Protein AF-A0A257IS30-F1 (afdb_monomer_lite)

Secondary structure (DSSP, 8-state):
------------------PPPEEEEEEEEETTEEEEEEEEESSHHHHHHHHHHHHHHHHHHHHHT-TT-TTSS--

Radius of gyration: 26.74 Å; chains: 1; bounding box: 82×25×60 Å

pLDDT: mean 80.2, std 18.79, range [45.34, 98.5]

Structure (mmCIF, N/CA/C/O backbone):
data_AF-A0A257IS30-F1
#
_entry.id   AF-A0A257IS30-F1
#
loop_
_atom_site.group_PDB
_atom_site.id
_atom_site.type_symbol
_atom_site.label_atom_id
_atom_site.label_alt_id
_atom_site.label_comp_id
_atom_site.label_asym_id
_atom_site.label_entity_id
_atom_site.label_seq_id
_atom_site.pdbx_PDB_ins_code
_atom_site.Cartn_x
_atom_site.Cartn_y
_atom_site.Cartn_z
_atom_site.occupancy
_atom_site.B_iso_or_equiv
_atom_site.auth_seq_id
_atom_site.auth_comp_id
_atom_site.auth_asym_id
_atom_site.auth_atom_id
_atom_site.pdbx_PDB_model_num
ATOM 1 N N . MET A 1 1 ? 65.846 10.629 -34.268 1.00 46.97 1 MET A N 1
ATOM 2 C CA . MET A 1 1 ? 64.881 9.649 -33.720 1.00 46.97 1 MET A CA 1
ATOM 3 C C . MET A 1 1 ? 63.750 10.416 -33.045 1.00 46.97 1 MET A C 1
ATOM 5 O O . MET A 1 1 ? 64.020 11.137 -32.099 1.00 46.97 1 MET A O 1
ATOM 9 N N . ARG A 1 2 ? 62.523 10.352 -33.581 1.00 51.66 2 ARG A N 1
ATOM 10 C CA . ARG A 1 2 ? 61.32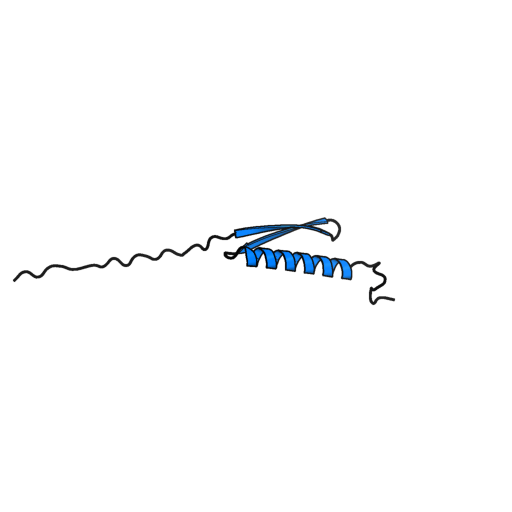3 11.018 -33.040 1.00 51.66 2 ARG A CA 1
ATOM 11 C C . ARG A 1 2 ? 60.364 9.931 -32.559 1.00 51.66 2 ARG A C 1
ATOM 13 O O . ARG A 1 2 ? 59.823 9.217 -33.393 1.00 51.66 2 ARG A O 1
ATOM 20 N N . TRP A 1 3 ? 60.167 9.825 -31.250 1.00 45.34 3 TRP A N 1
ATOM 21 C CA . TRP A 1 3 ? 59.075 9.059 -30.653 1.00 45.34 3 TRP A CA 1
ATOM 22 C C . TRP A 1 3 ? 58.224 10.039 -29.862 1.00 45.34 3 TRP A C 1
ATOM 24 O O . TRP A 1 3 ? 58.636 10.532 -28.819 1.00 45.34 3 TRP A O 1
ATOM 34 N N . ALA A 1 4 ? 57.059 10.368 -30.398 1.00 60.19 4 ALA A N 1
ATOM 35 C CA . ALA A 1 4 ? 56.031 11.079 -29.668 1.00 60.19 4 ALA A CA 1
ATOM 36 C C . ALA A 1 4 ? 54.712 10.450 -30.070 1.00 60.19 4 ALA A C 1
ATOM 38 O O . ALA A 1 4 ? 54.355 10.548 -31.235 1.00 60.19 4 ALA A O 1
ATOM 39 N N . LEU A 1 5 ? 54.040 9.799 -29.126 1.00 61.75 5 LEU A N 1
ATOM 40 C CA . LEU A 1 5 ? 52.593 9.588 -29.105 1.00 61.75 5 LEU A CA 1
ATOM 41 C C . LEU A 1 5 ? 52.242 9.090 -27.701 1.00 61.75 5 LEU A C 1
ATOM 43 O O . LEU A 1 5 ? 52.252 7.898 -27.409 1.00 61.75 5 LEU A O 1
ATOM 47 N N . GLY A 1 6 ? 51.986 10.049 -26.811 1.00 58.38 6 GLY A N 1
ATOM 48 C CA . GLY A 1 6 ? 51.267 9.791 -25.574 1.00 58.38 6 GLY A CA 1
ATOM 49 C C . GLY A 1 6 ? 49.801 9.551 -25.916 1.00 58.38 6 GLY A C 1
ATOM 50 O O . GLY A 1 6 ? 49.114 10.465 -26.365 1.00 58.38 6 GLY A O 1
ATOM 51 N N . ALA A 1 7 ? 49.331 8.324 -25.721 1.00 56.41 7 ALA A N 1
ATOM 52 C CA . ALA A 1 7 ? 47.912 8.008 -25.731 1.00 56.41 7 ALA A CA 1
ATOM 53 C C . ALA A 1 7 ? 47.382 8.186 -24.303 1.00 56.41 7 ALA A C 1
ATOM 55 O O . ALA A 1 7 ? 47.398 7.259 -23.497 1.00 56.41 7 ALA A O 1
ATOM 56 N N . ALA A 1 8 ? 46.946 9.402 -23.974 1.00 56.56 8 ALA A N 1
ATOM 57 C CA . ALA A 1 8 ? 46.093 9.621 -22.816 1.00 56.56 8 ALA A CA 1
ATOM 58 C C . ALA A 1 8 ? 44.708 9.048 -23.149 1.00 56.56 8 ALA A C 1
ATOM 60 O O . ALA A 1 8 ? 43.851 9.727 -23.710 1.00 56.56 8 ALA A O 1
ATOM 61 N N . THR A 1 9 ? 44.504 7.764 -22.860 1.00 60.28 9 THR A N 1
ATOM 62 C CA . THR A 1 9 ? 43.172 7.159 -22.810 1.00 60.28 9 THR A CA 1
ATOM 63 C C . THR A 1 9 ? 42.396 7.850 -21.701 1.00 60.28 9 THR A C 1
ATOM 65 O O . THR A 1 9 ? 42.641 7.615 -20.518 1.00 60.28 9 THR A O 1
ATOM 68 N N . GLY A 1 10 ? 41.502 8.756 -22.094 1.00 55.09 10 GLY A N 1
ATOM 69 C CA . GLY A 1 10 ? 40.572 9.406 -21.188 1.00 55.09 10 GLY A CA 1
ATOM 70 C C . GLY A 1 10 ? 39.748 8.352 -20.460 1.00 55.09 10 GLY A C 1
ATOM 71 O O . GLY A 1 10 ? 38.964 7.635 -21.079 1.00 55.09 10 GLY A O 1
ATOM 72 N N . SER A 1 11 ? 39.933 8.260 -19.145 1.00 60.16 11 SER A N 1
ATOM 73 C CA . SER A 1 11 ? 38.999 7.575 -18.261 1.00 60.16 11 SER A CA 1
ATOM 74 C C . SER A 1 11 ? 37.643 8.249 -18.411 1.00 60.16 11 SER A C 1
ATOM 76 O O . SER A 1 11 ? 37.449 9.378 -17.959 1.00 60.16 11 SER A O 1
ATOM 78 N N . ALA A 1 12 ? 36.709 7.569 -19.072 1.00 61.25 12 ALA A N 1
ATOM 79 C CA . ALA A 1 12 ? 35.312 7.948 -19.030 1.00 61.25 12 ALA A CA 1
ATOM 80 C C . ALA A 1 12 ? 34.883 7.947 -17.558 1.00 61.25 12 ALA A C 1
ATOM 82 O O . ALA A 1 12 ? 34.883 6.910 -16.895 1.00 61.25 12 ALA A O 1
ATOM 83 N N . LEU A 1 13 ? 34.570 9.131 -17.035 1.00 58.88 13 LEU A N 1
ATOM 84 C CA . LEU A 1 13 ? 33.926 9.284 -15.742 1.00 58.88 13 LEU A CA 1
ATOM 85 C C . LEU A 1 13 ? 32.568 8.584 -15.838 1.00 58.88 13 LEU A C 1
ATOM 87 O O . LEU A 1 13 ? 31.624 9.124 -16.414 1.00 58.88 13 LEU A O 1
ATOM 91 N N . ALA A 1 14 ? 32.480 7.364 -15.309 1.00 60.97 14 ALA A N 1
ATOM 92 C CA . ALA A 1 14 ? 31.209 6.708 -15.064 1.00 60.97 14 ALA A CA 1
ATOM 93 C C . ALA A 1 14 ? 30.460 7.551 -14.022 1.00 60.97 14 ALA A C 1
ATOM 95 O O . ALA A 1 14 ? 30.720 7.466 -12.822 1.00 60.97 14 ALA A O 1
ATOM 96 N N . GLY A 1 15 ? 29.588 8.440 -14.499 1.00 62.03 15 GLY A N 1
ATOM 97 C CA . GLY A 1 15 ? 28.656 9.164 -13.645 1.00 62.03 15 GLY A CA 1
ATOM 98 C C . GLY A 1 15 ? 27.758 8.177 -12.889 1.00 62.03 15 GLY A C 1
ATOM 99 O O . GLY A 1 15 ? 27.533 7.063 -13.369 1.00 62.03 15 GLY A O 1
ATOM 100 N N . PRO A 1 16 ? 27.242 8.547 -11.706 1.00 62.53 16 PRO A N 1
ATOM 101 C CA . PRO A 1 16 ? 26.379 7.664 -10.936 1.00 62.53 16 PRO A CA 1
ATOM 102 C C . PRO A 1 16 ? 25.154 7.285 -11.775 1.00 62.53 16 PRO A C 1
ATOM 104 O O . PRO A 1 16 ? 24.408 8.161 -12.219 1.00 62.53 16 PRO A O 1
ATOM 107 N N . ILE A 1 17 ? 24.939 5.983 -11.982 1.00 62.44 17 ILE A N 1
ATOM 108 C CA . ILE A 1 17 ? 23.693 5.470 -12.553 1.00 62.44 17 ILE A CA 1
ATOM 109 C C . ILE A 1 17 ? 22.594 5.805 -11.546 1.00 62.44 17 ILE A C 1
ATOM 111 O O . ILE A 1 17 ? 22.452 5.151 -10.513 1.00 62.44 17 ILE A O 1
ATOM 115 N N . ARG A 1 18 ? 21.833 6.867 -11.817 1.00 66.69 18 ARG A N 1
ATOM 116 C CA . ARG A 1 18 ? 20.566 7.109 -11.130 1.00 66.69 18 ARG A CA 1
ATOM 117 C C . ARG A 1 18 ? 19.620 6.010 -11.591 1.00 66.69 18 ARG A C 1
ATOM 119 O O . ARG A 1 18 ? 19.146 6.055 -12.721 1.00 66.69 18 ARG A O 1
ATOM 126 N N . ALA A 1 19 ? 19.408 5.001 -10.749 1.00 73.56 19 ALA A N 1
ATOM 127 C CA . ALA A 1 19 ? 18.355 4.028 -10.989 1.00 73.56 19 ALA A CA 1
ATOM 128 C C . ALA A 1 19 ? 17.028 4.788 -11.102 1.00 73.56 19 ALA A C 1
ATOM 130 O O . ALA A 1 19 ? 16.713 5.598 -10.225 1.00 73.56 19 ALA A O 1
ATOM 131 N N . ASP A 1 20 ? 16.300 4.577 -12.197 1.00 88.38 20 ASP A N 1
ATOM 132 C CA . ASP A 1 20 ? 15.010 5.225 -12.396 1.00 88.38 20 ASP A CA 1
ATOM 133 C C . ASP A 1 20 ? 14.028 4.667 -11.363 1.00 88.38 20 ASP A C 1
ATOM 135 O O . ASP A 1 20 ? 13.793 3.459 -11.292 1.00 88.38 20 ASP A O 1
ATOM 139 N N . LEU A 1 21 ? 13.544 5.534 -10.477 1.00 94.06 21 LEU A N 1
ATOM 140 C CA . LEU A 1 21 ? 12.690 5.131 -9.370 1.00 94.06 21 LEU A CA 1
ATOM 141 C C . LEU A 1 21 ? 11.238 5.166 -9.826 1.00 94.06 21 LEU A C 1
ATOM 143 O O . LEU A 1 21 ? 10.681 6.232 -10.091 1.00 94.06 21 LEU A O 1
ATOM 147 N N . VAL A 1 22 ? 10.593 4.003 -9.831 1.00 96.12 22 VAL A N 1
ATOM 148 C CA . VAL A 1 22 ? 9.164 3.902 -10.109 1.00 96.12 22 VAL A CA 1
ATOM 149 C C . VAL A 1 22 ? 8.397 4.189 -8.828 1.00 96.12 22 VAL A C 1
ATOM 151 O O . VAL A 1 22 ? 8.440 3.411 -7.875 1.00 96.12 22 VAL A O 1
ATOM 154 N N . TRP A 1 23 ? 7.679 5.308 -8.812 1.00 97.00 23 TRP A N 1
ATOM 155 C CA . TRP A 1 23 ? 6.789 5.678 -7.717 1.00 97.00 23 TRP A CA 1
ATOM 156 C C . TRP A 1 23 ? 5.444 4.966 -7.841 1.00 97.00 23 TRP A C 1
ATOM 158 O O . TRP A 1 23 ? 4.821 4.949 -8.906 1.00 97.00 23 TRP A O 1
ATOM 168 N N . ARG A 1 24 ? 4.972 4.407 -6.728 1.00 98.19 24 ARG A N 1
ATOM 169 C CA . ARG A 1 24 ? 3.651 3.788 -6.602 1.00 98.19 24 ARG A CA 1
ATOM 170 C C . ARG A 1 24 ? 2.960 4.267 -5.337 1.00 98.19 24 ARG A C 1
ATOM 172 O O . ARG A 1 24 ? 3.612 4.638 -4.360 1.00 98.19 24 ARG A O 1
ATOM 179 N N . GLU A 1 25 ? 1.635 4.230 -5.370 1.00 98.06 25 GLU A N 1
ATOM 180 C CA . GLU A 1 25 ? 0.784 4.686 -4.278 1.00 98.06 25 GLU A CA 1
ATOM 181 C C . GLU A 1 25 ? -0.398 3.734 -4.051 1.00 98.06 25 GLU A C 1
ATOM 183 O O . GLU A 1 25 ? -0.857 3.058 -4.980 1.00 98.06 25 GLU A O 1
ATOM 188 N N . ARG A 1 26 ? -0.881 3.672 -2.808 1.00 98.00 26 ARG A N 1
ATOM 189 C CA . ARG A 1 26 ? -2.144 3.036 -2.418 1.00 98.00 26 ARG A CA 1
ATOM 190 C C . ARG A 1 26 ? -2.901 3.958 -1.470 1.00 98.00 26 ARG A C 1
ATOM 192 O O . ARG A 1 26 ? -2.350 4.393 -0.461 1.00 98.00 26 ARG A O 1
ATOM 199 N N . ALA A 1 27 ? -4.171 4.193 -1.773 1.00 96.44 27 ALA A N 1
ATOM 200 C CA . ALA A 1 27 ? -5.110 4.810 -0.849 1.00 96.44 27 ALA A CA 1
ATOM 201 C C . ALA A 1 27 ? -5.930 3.720 -0.154 1.00 96.44 27 ALA A C 1
ATOM 203 O O . ALA A 1 27 ? -6.358 2.752 -0.790 1.00 96.44 27 ALA A O 1
ATOM 204 N N . LEU A 1 28 ? -6.176 3.880 1.141 1.00 94.69 28 LEU A N 1
ATOM 205 C CA . LEU A 1 28 ? -7.104 3.034 1.883 1.00 94.69 28 LEU A CA 1
ATOM 206 C C . LEU A 1 28 ? -7.953 3.868 2.843 1.00 94.69 28 LEU A C 1
ATOM 208 O O . LEU A 1 28 ? -7.487 4.829 3.452 1.00 94.69 28 LEU A O 1
ATOM 212 N N . LEU A 1 29 ? -9.208 3.456 2.984 1.00 92.88 29 LEU A N 1
ATOM 213 C CA . LEU A 1 29 ? -10.095 3.910 4.047 1.00 92.88 29 LEU A CA 1
ATOM 214 C C . LEU A 1 29 ? -10.009 2.896 5.187 1.00 92.88 29 LEU A C 1
ATOM 216 O O . LEU A 1 29 ? -10.220 1.701 4.959 1.00 92.88 29 LEU A O 1
ATOM 220 N N . GLY A 1 30 ? -9.674 3.374 6.380 1.00 89.31 30 GLY A N 1
ATOM 221 C CA . GLY A 1 30 ? -9.520 2.560 7.583 1.00 89.31 30 GLY A CA 1
ATOM 222 C C . GLY A 1 30 ? -9.132 3.419 8.782 1.00 89.31 30 GLY A C 1
ATOM 223 O O . GLY A 1 30 ? -8.755 4.579 8.622 1.00 89.31 30 GLY A O 1
ATOM 224 N N . PHE A 1 31 ? -9.242 2.875 9.994 1.00 86.88 31 PHE A N 1
ATOM 225 C CA . PHE A 1 31 ? -8.929 3.598 11.242 1.00 86.88 31 PHE A CA 1
ATOM 226 C C . PHE A 1 31 ? -9.718 4.916 11.403 1.00 86.88 31 PHE A C 1
ATOM 228 O O . PHE A 1 31 ? -9.251 5.861 12.033 1.00 86.88 31 PHE A O 1
ATOM 235 N N . GLY A 1 32 ? -10.907 5.007 10.795 1.00 90.12 32 GLY A N 1
ATOM 236 C CA . GLY A 1 32 ? -11.737 6.217 10.808 1.00 90.12 32 GLY A CA 1
ATOM 237 C C . GLY A 1 32 ? -11.218 7.376 9.944 1.00 90.12 32 GLY A C 1
ATOM 238 O O . GLY A 1 32 ? -11.710 8.491 10.086 1.00 90.12 32 GLY A O 1
ATOM 239 N N . THR A 1 33 ? -10.245 7.147 9.058 1.00 94.12 33 THR A N 1
ATOM 240 C CA . THR A 1 33 ? -9.650 8.182 8.197 1.00 94.12 33 THR A CA 1
ATOM 241 C C . THR A 1 33 ? -9.256 7.627 6.818 1.00 94.12 33 THR A C 1
ATOM 243 O O . THR A 1 33 ? -9.496 6.459 6.498 1.00 94.12 33 THR A O 1
ATOM 246 N N . THR A 1 34 ? -8.650 8.476 5.988 1.00 96.06 34 THR A N 1
ATOM 247 C CA . THR A 1 34 ? -8.012 8.100 4.724 1.00 96.06 34 THR A CA 1
ATOM 248 C C . THR A 1 34 ? -6.500 8.054 4.915 1.00 96.06 34 THR A C 1
ATOM 250 O O . THR A 1 34 ? -5.890 9.045 5.315 1.00 96.06 34 THR A O 1
ATOM 253 N N . LEU A 1 35 ? -5.882 6.924 4.584 1.00 96.62 35 LEU A N 1
ATOM 254 C CA . LEU A 1 35 ? -4.431 6.747 4.601 1.00 96.62 35 LEU A CA 1
ATOM 255 C C . LEU A 1 35 ? -3.904 6.620 3.169 1.00 96.62 35 LEU A C 1
ATOM 257 O O . LEU A 1 35 ? -4.517 5.965 2.324 1.00 96.62 35 LEU A O 1
ATOM 261 N N . TRP A 1 36 ? -2.736 7.213 2.928 1.00 97.38 36 TRP A N 1
ATOM 262 C CA . TRP A 1 36 ? -2.016 7.154 1.658 1.00 97.38 36 TRP A CA 1
ATOM 263 C C . TRP A 1 36 ? -0.622 6.577 1.900 1.00 97.38 36 TRP A C 1
ATOM 265 O O . TRP A 1 36 ? 0.147 7.106 2.702 1.00 97.38 36 TRP A O 1
ATOM 275 N N . LEU A 1 37 ? -0.298 5.484 1.215 1.00 97.56 37 LEU A N 1
ATOM 276 C CA . LEU A 1 37 ? 1.017 4.848 1.252 1.00 97.56 37 LEU A CA 1
ATOM 277 C C . LEU A 1 37 ? 1.710 5.095 -0.073 1.00 97.56 37 LEU A C 1
ATOM 279 O O . LEU A 1 37 ? 1.173 4.720 -1.112 1.00 97.56 37 LEU A O 1
ATOM 283 N N . ARG A 1 38 ? 2.914 5.665 -0.034 1.00 97.62 38 ARG A N 1
ATOM 284 C CA . ARG A 1 38 ? 3.712 5.930 -1.230 1.00 97.62 38 ARG A CA 1
ATOM 285 C C . ARG A 1 38 ? 5.129 5.408 -1.055 1.00 97.62 38 ARG A C 1
ATOM 287 O O . ARG A 1 38 ? 5.772 5.685 -0.046 1.00 97.62 38 ARG A O 1
ATOM 294 N N . ALA A 1 39 ? 5.617 4.684 -2.052 1.00 97.56 39 ALA A N 1
ATOM 295 C CA . ALA A 1 39 ? 6.964 4.129 -2.074 1.00 97.56 39 ALA A CA 1
ATOM 296 C C . ALA A 1 39 ? 7.543 4.189 -3.492 1.00 97.56 39 ALA A C 1
ATOM 298 O O . ALA A 1 39 ? 6.798 4.306 -4.468 1.00 97.56 39 ALA A O 1
ATOM 299 N N . ALA A 1 40 ? 8.870 4.118 -3.599 1.00 96.31 40 ALA A N 1
ATOM 300 C CA . ALA A 1 40 ? 9.564 4.082 -4.878 1.00 96.31 40 ALA A CA 1
ATOM 301 C C . ALA A 1 40 ? 10.639 3.004 -4.888 1.00 96.31 40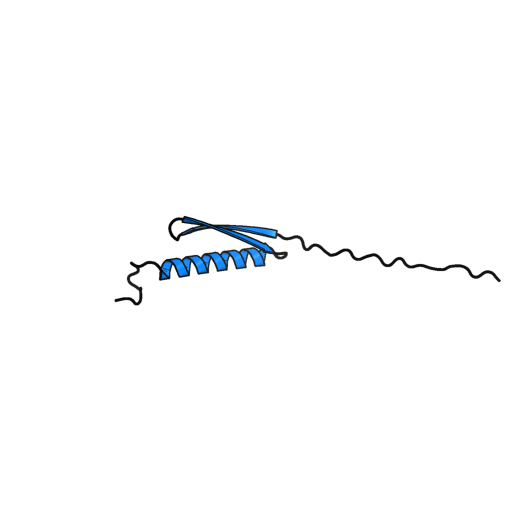 ALA A C 1
ATOM 303 O O . ALA A 1 40 ? 11.359 2.834 -3.904 1.00 96.31 40 ALA A O 1
ATOM 304 N N . HIS A 1 41 ? 10.761 2.303 -6.009 1.00 96.38 41 HIS A N 1
ATOM 305 C CA . HIS A 1 41 ? 11.811 1.315 -6.210 1.00 96.38 41 HIS A CA 1
ATOM 306 C C . HIS A 1 41 ? 12.152 1.191 -7.699 1.00 96.38 41 HIS A C 1
ATOM 308 O O . HIS A 1 41 ? 11.317 1.487 -8.550 1.00 96.38 41 HIS A O 1
ATOM 314 N N . ALA A 1 42 ? 13.373 0.751 -8.016 1.00 95.81 42 ALA A N 1
ATOM 315 C CA . ALA A 1 42 ? 13.794 0.526 -9.403 1.00 95.81 42 ALA A CA 1
ATOM 316 C C . ALA A 1 42 ? 13.036 -0.644 -10.065 1.00 95.81 42 ALA A C 1
ATOM 318 O O . ALA A 1 42 ? 12.777 -0.640 -11.262 1.00 95.81 42 ALA A O 1
ATOM 319 N N . ASP A 1 43 ? 12.650 -1.638 -9.263 1.00 95.56 43 ASP A N 1
ATOM 320 C CA . ASP A 1 43 ? 11.753 -2.726 -9.660 1.00 95.56 43 ASP A CA 1
ATOM 321 C C . ASP A 1 43 ? 10.301 -2.379 -9.296 1.00 95.56 43 ASP A C 1
ATOM 323 O O . ASP A 1 43 ? 9.932 -2.369 -8.115 1.00 95.56 43 ASP A O 1
ATOM 327 N N . ALA A 1 44 ? 9.485 -2.133 -10.324 1.00 95.75 44 ALA A N 1
ATOM 328 C CA . ALA A 1 44 ? 8.062 -1.831 -10.201 1.00 95.75 44 ALA A CA 1
ATOM 329 C C . ALA A 1 44 ? 7.271 -2.958 -9.508 1.00 95.75 44 ALA A C 1
ATOM 331 O O . ALA A 1 44 ? 6.428 -2.691 -8.654 1.00 95.75 44 ALA A O 1
ATOM 332 N N . ALA A 1 45 ? 7.569 -4.222 -9.820 1.00 97.25 45 ALA A N 1
ATOM 333 C CA . ALA A 1 45 ? 6.867 -5.360 -9.237 1.00 97.25 45 ALA A CA 1
ATOM 334 C C . ALA A 1 45 ? 7.211 -5.534 -7.752 1.00 97.25 45 ALA A C 1
ATOM 336 O O . ALA A 1 45 ? 6.390 -6.017 -6.969 1.00 97.25 45 ALA A O 1
ATOM 337 N N . LEU A 1 46 ? 8.421 -5.142 -7.340 1.00 97.75 46 LEU A N 1
ATOM 338 C CA . LEU A 1 46 ? 8.782 -5.130 -5.926 1.00 97.75 46 LEU A CA 1
ATOM 339 C C . LEU A 1 46 ? 7.992 -4.069 -5.156 1.00 97.75 46 LEU A C 1
ATOM 341 O O . LEU A 1 46 ? 7.420 -4.393 -4.117 1.00 97.75 46 LEU A O 1
ATOM 345 N N . VAL A 1 47 ? 7.940 -2.827 -5.649 1.00 98.00 47 VAL A N 1
ATOM 346 C CA . VAL A 1 47 ? 7.214 -1.754 -4.948 1.00 98.00 47 VAL A CA 1
ATOM 347 C C . VAL A 1 47 ? 5.710 -2.021 -4.905 1.00 98.00 47 VAL A C 1
ATOM 349 O O . VAL A 1 47 ? 5.089 -1.769 -3.874 1.00 98.00 47 VAL A O 1
ATOM 352 N N . ASP A 1 48 ? 5.133 -2.610 -5.956 1.00 98.25 48 ASP A N 1
ATOM 353 C CA . ASP A 1 48 ? 3.724 -3.007 -5.955 1.00 98.25 48 ASP A CA 1
ATOM 354 C C . ASP A 1 48 ? 3.451 -4.093 -4.897 1.00 98.25 48 ASP A C 1
ATOM 356 O O . ASP A 1 48 ? 2.573 -3.911 -4.053 1.00 98.25 48 ASP A O 1
ATOM 360 N N . ARG A 1 49 ? 4.272 -5.155 -4.833 1.00 98.38 49 ARG A N 1
ATOM 361 C CA . ARG A 1 49 ? 4.150 -6.190 -3.786 1.00 98.38 49 ARG A CA 1
ATOM 362 C C . ARG A 1 49 ? 4.336 -5.634 -2.375 1.00 98.38 49 ARG A C 1
ATOM 364 O O . ARG A 1 49 ? 3.622 -6.037 -1.461 1.00 98.38 49 ARG A O 1
ATOM 371 N N . ALA A 1 50 ? 5.296 -4.730 -2.187 1.00 98.25 50 ALA A N 1
ATOM 372 C CA . ALA A 1 50 ? 5.569 -4.123 -0.887 1.00 98.25 50 ALA A CA 1
ATOM 373 C C . ALA A 1 50 ? 4.392 -3.262 -0.407 1.00 98.25 50 ALA A C 1
ATOM 375 O O . ALA A 1 50 ? 4.001 -3.343 0.758 1.00 98.25 50 ALA A O 1
ATOM 376 N N . LEU A 1 51 ? 3.798 -2.475 -1.307 1.00 98.50 51 LEU A N 1
ATOM 377 C CA . LEU A 1 51 ? 2.617 -1.676 -0.997 1.00 98.50 51 LEU A CA 1
ATOM 378 C C . LEU A 1 51 ? 1.405 -2.555 -0.684 1.00 98.50 51 LEU A C 1
ATOM 380 O O . LEU A 1 51 ? 0.708 -2.291 0.295 1.00 98.50 51 LEU A O 1
ATOM 384 N N . ASP A 1 52 ? 1.178 -3.622 -1.448 1.00 98.31 52 ASP A N 1
ATOM 385 C CA . ASP A 1 52 ? 0.064 -4.539 -1.199 1.00 98.31 52 ASP A CA 1
ATOM 386 C C . ASP A 1 52 ? 0.225 -5.268 0.149 1.00 98.31 52 ASP A C 1
ATOM 388 O O . ASP A 1 52 ? -0.735 -5.386 0.915 1.00 98.31 52 ASP A O 1
ATOM 392 N N . ALA A 1 53 ? 1.451 -5.675 0.501 1.00 98.38 53 ALA A N 1
ATOM 393 C CA . ALA A 1 53 ? 1.763 -6.252 1.808 1.00 98.38 53 ALA A CA 1
ATOM 394 C C . ALA A 1 53 ? 1.530 -5.254 2.958 1.00 98.38 53 ALA A C 1
ATOM 396 O O . ALA A 1 53 ? 0.948 -5.618 3.982 1.00 98.38 53 ALA A O 1
ATOM 397 N N . ALA A 1 54 ? 1.923 -3.988 2.785 1.00 97.94 54 ALA A N 1
ATOM 398 C CA . ALA A 1 54 ? 1.677 -2.936 3.770 1.00 97.94 54 ALA A CA 1
ATOM 399 C C . ALA A 1 54 ? 0.173 -2.691 3.982 1.00 97.94 54 ALA A C 1
ATOM 401 O O . ALA A 1 54 ? -0.288 -2.596 5.120 1.00 97.94 54 ALA A O 1
ATOM 402 N N . VAL A 1 55 ? -0.614 -2.660 2.900 1.00 97.31 55 VAL A N 1
ATOM 403 C CA . VAL A 1 55 ? -2.079 -2.553 2.975 1.00 97.31 55 VAL A CA 1
ATOM 404 C C . VAL A 1 55 ? -2.676 -3.752 3.718 1.00 97.31 55 VAL A C 1
ATOM 406 O O . VAL A 1 55 ? -3.525 -3.571 4.593 1.00 97.31 55 VAL A O 1
ATOM 409 N N . ALA A 1 56 ? -2.235 -4.974 3.409 1.00 96.75 56 ALA A N 1
ATOM 410 C CA . ALA A 1 56 ? -2.724 -6.183 4.070 1.00 96.75 56 ALA A CA 1
ATOM 411 C C . ALA A 1 56 ? -2.434 -6.176 5.579 1.00 96.75 56 ALA A C 1
ATOM 413 O O . ALA A 1 56 ? -3.321 -6.504 6.375 1.00 96.75 56 ALA A O 1
ATOM 414 N N . LEU A 1 57 ? -1.232 -5.745 5.971 1.00 95.88 57 LEU A N 1
ATOM 415 C CA . LEU A 1 57 ? -0.838 -5.594 7.369 1.00 95.88 57 LEU A CA 1
ATOM 416 C C . LEU A 1 57 ? -1.713 -4.566 8.094 1.00 95.88 57 LEU A C 1
ATOM 418 O O . LEU A 1 57 ? -2.243 -4.863 9.162 1.00 95.88 57 LEU A O 1
ATOM 422 N N . L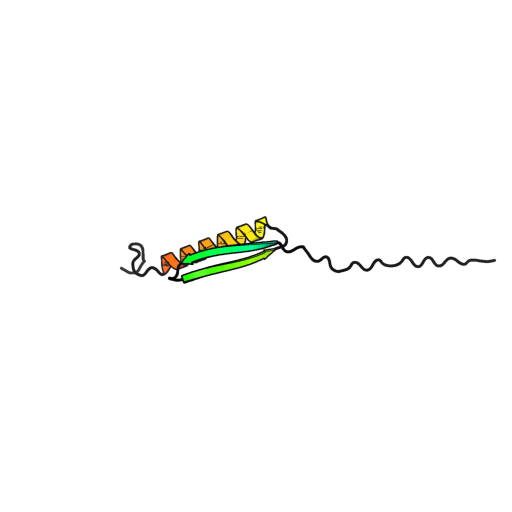EU A 1 58 ? -1.927 -3.390 7.500 1.00 94.75 58 LEU A N 1
ATOM 423 C CA . LEU A 1 58 ? -2.790 -2.362 8.088 1.00 94.75 58 LEU A CA 1
ATOM 424 C C . LEU A 1 58 ? -4.222 -2.865 8.283 1.00 94.75 58 LEU A C 1
ATOM 426 O O . LEU A 1 58 ? -4.799 -2.667 9.349 1.00 94.75 58 LEU A O 1
ATOM 430 N N . ARG A 1 59 ? -4.776 -3.588 7.304 1.00 93.62 59 ARG A N 1
ATOM 431 C CA . ARG A 1 59 ? -6.101 -4.207 7.448 1.00 93.62 59 ARG A CA 1
ATOM 432 C C . ARG A 1 59 ? -6.137 -5.273 8.539 1.00 93.62 59 ARG A C 1
ATOM 434 O O . ARG A 1 59 ? -7.168 -5.436 9.183 1.00 93.62 59 ARG A O 1
ATOM 441 N N . HIS A 1 60 ? -5.059 -6.034 8.724 1.00 91.38 60 HIS A N 1
ATOM 442 C CA . HIS A 1 60 ? -4.963 -6.997 9.819 1.00 91.38 60 HIS A CA 1
ATOM 443 C C . HIS A 1 60 ? -4.963 -6.291 11.179 1.00 91.38 60 HIS A C 1
ATOM 445 O O . HIS A 1 60 ? -5.771 -6.645 12.032 1.00 91.38 60 HIS A O 1
ATOM 451 N N . ILE A 1 61 ? -4.145 -5.249 11.345 1.00 90.62 61 ILE A N 1
ATOM 452 C CA . ILE A 1 61 ? -4.091 -4.439 12.570 1.00 90.62 61 ILE A CA 1
ATOM 453 C C . ILE A 1 61 ? -5.458 -3.812 12.871 1.00 90.62 61 ILE A C 1
ATOM 455 O O . ILE A 1 61 ? -5.939 -3.900 13.996 1.00 90.62 61 ILE A O 1
ATOM 459 N N . GLU A 1 62 ? -6.126 -3.239 11.867 1.00 89.38 62 GLU A N 1
ATOM 460 C CA . GLU A 1 62 ? -7.467 -2.670 12.032 1.00 89.38 62 GLU A CA 1
ATOM 461 C C . GLU A 1 62 ? -8.475 -3.710 12.544 1.00 89.38 62 GLU A C 1
ATOM 463 O O . GLU A 1 62 ? -9.270 -3.399 13.428 1.00 89.38 62 GLU A O 1
ATOM 468 N N . ARG A 1 63 ? -8.420 -4.956 12.049 1.00 86.06 63 ARG A N 1
ATOM 469 C CA . ARG A 1 63 ? -9.268 -6.047 12.560 1.00 86.06 63 ARG A CA 1
ATOM 470 C C . ARG A 1 63 ? -8.970 -6.373 14.022 1.00 86.06 63 ARG A C 1
ATOM 472 O O . ARG A 1 63 ? -9.904 -6.508 14.795 1.00 86.06 63 ARG A O 1
ATOM 479 N N . GLN A 1 64 ? -7.697 -6.442 14.416 1.00 80.62 64 GLN A N 1
ATOM 480 C CA . GLN A 1 64 ? -7.310 -6.711 15.811 1.00 80.62 64 GLN A CA 1
ATOM 481 C C . GLN A 1 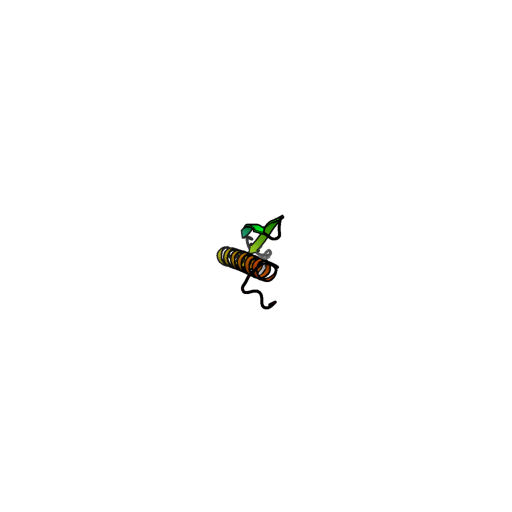64 ? -7.719 -5.590 16.781 1.00 80.62 64 GLN A C 1
ATOM 483 O O . GLN A 1 64 ? -7.886 -5.834 17.970 1.00 80.62 64 GLN A O 1
ATOM 488 N N . MET A 1 65 ? -7.888 -4.361 16.287 1.00 70.88 65 MET A N 1
ATOM 489 C CA . MET A 1 65 ? -8.304 -3.209 17.095 1.00 70.88 65 MET A CA 1
ATOM 490 C C . MET A 1 65 ? -9.812 -2.945 17.066 1.00 70.88 65 MET A C 1
ATOM 492 O O . MET A 1 65 ? -10.287 -2.006 17.711 1.00 70.88 65 MET A O 1
ATOM 496 N N . ARG A 1 66 ? -10.596 -3.755 16.345 1.00 65.06 66 ARG A N 1
ATOM 497 C CA . ARG A 1 66 ? -12.053 -3.709 16.464 1.00 65.06 66 ARG A CA 1
ATOM 498 C C . ARG A 1 66 ? -12.445 -4.261 17.831 1.00 65.06 66 ARG A C 1
ATOM 500 O O . ARG A 1 66 ? -12.540 -5.464 18.022 1.00 65.06 66 ARG A O 1
ATOM 507 N N . LEU A 1 67 ? -12.751 -3.347 18.752 1.00 56.50 67 LEU A N 1
ATOM 508 C CA . LEU A 1 67 ? -13.285 -3.618 20.096 1.00 56.50 67 LEU A CA 1
ATOM 509 C C . LEU A 1 67 ? -14.560 -4.502 20.093 1.00 56.50 67 LEU A C 1
ATOM 511 O O . LEU A 1 67 ? -14.957 -4.995 21.139 1.00 56.50 67 LEU A O 1
ATOM 515 N N . PHE A 1 68 ? -15.195 -4.705 18.929 1.00 55.12 68 PHE A N 1
ATOM 516 C CA . PHE A 1 68 ? -16.440 -5.460 18.738 1.00 55.12 68 PHE A CA 1
ATOM 517 C C . PHE A 1 68 ? -16.307 -6.623 17.735 1.00 55.12 68 PHE A C 1
ATOM 519 O O . PHE A 1 68 ? -17.267 -6.942 17.033 1.00 55.12 68 PHE A O 1
ATOM 526 N N . ASP A 1 69 ? -15.123 -7.223 17.603 1.00 54.81 69 ASP A N 1
ATOM 527 C CA . ASP A 1 69 ? -14.977 -8.496 16.889 1.00 54.81 69 ASP A CA 1
ATOM 528 C C . ASP A 1 69 ? -15.354 -9.666 17.831 1.00 54.81 69 ASP A C 1
ATOM 530 O O . ASP A 1 69 ? -14.768 -9.758 18.911 1.00 54.81 69 ASP A O 1
ATOM 534 N N . PRO A 1 70 ? -16.327 -10.537 17.490 1.00 56.00 70 PRO A N 1
ATOM 535 C CA . PRO A 1 70 ? -16.697 -11.690 18.319 1.00 56.00 70 PRO A CA 1
ATOM 536 C C . PRO A 1 70 ? -15.598 -12.765 18.430 1.00 56.00 70 PRO A C 1
ATOM 538 O O . PRO A 1 70 ? -15.702 -13.612 19.312 1.00 56.00 70 PRO A O 1
ATOM 541 N N . ASP A 1 71 ? -14.550 -12.721 17.595 1.00 55.66 71 ASP A N 1
ATOM 542 C CA . ASP A 1 71 ? -13.340 -13.556 17.715 1.00 55.66 71 ASP A CA 1
ATOM 543 C C . ASP A 1 71 ? -12.184 -12.831 18.444 1.00 55.66 71 ASP A C 1
ATOM 545 O O . ASP A 1 71 ? -11.050 -13.318 18.503 1.00 55.66 71 ASP A O 1
ATOM 549 N N . SER A 1 72 ? -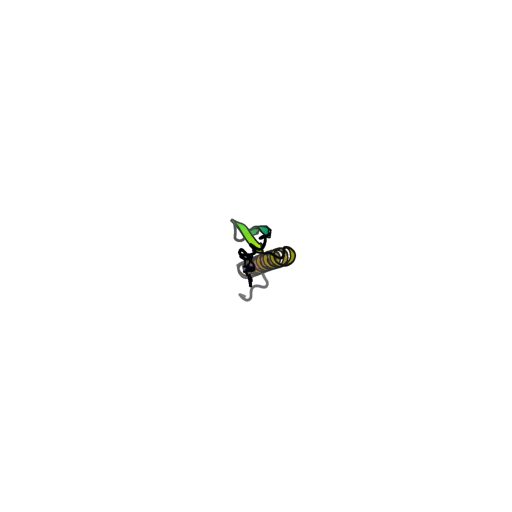12.438 -11.647 19.016 1.00 51.69 72 SER A N 1
ATOM 550 C CA . SER A 1 72 ? -11.503 -10.988 19.929 1.00 51.69 72 SER A CA 1
ATOM 551 C C . SER A 1 72 ? -11.298 -11.869 21.162 1.00 51.69 72 SER A C 1
ATOM 553 O O . SER A 1 72 ? -12.261 -12.229 21.834 1.00 51.69 72 SER A O 1
ATOM 555 N N . ALA A 1 73 ? -10.042 -12.169 21.508 1.00 55.38 73 ALA A N 1
ATOM 556 C CA . ALA A 1 73 ? -9.641 -12.951 22.688 1.00 55.38 73 ALA A CA 1
ATOM 557 C C . ALA A 1 73 ? -9.938 -12.253 24.041 1.00 55.38 73 ALA A C 1
ATOM 559 O O . ALA A 1 73 ? -9.246 -12.472 25.033 1.00 55.38 73 ALA A O 1
ATOM 560 N N . GLN A 1 74 ? -10.937 -1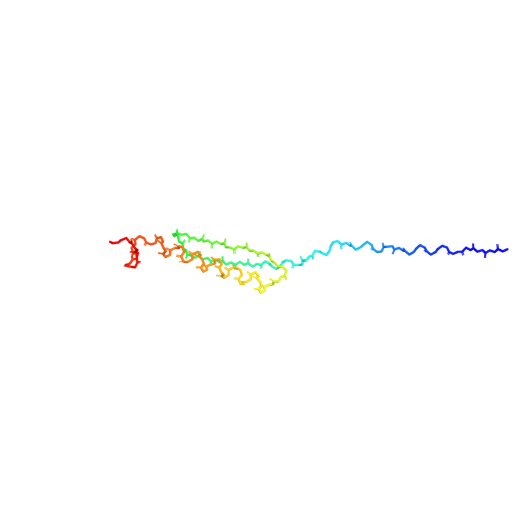1.374 24.069 1.00 49.66 74 GLN A N 1
ATOM 561 C CA . GLN A 1 74 ? -11.433 -10.653 25.228 1.00 49.66 74 GLN A CA 1
ATOM 562 C C . GLN A 1 74 ? -12.918 -10.995 25.420 1.00 49.66 74 GLN A C 1
ATOM 564 O O . GLN A 1 74 ? -13.793 -10.168 25.170 1.00 49.66 74 GLN A O 1
ATOM 569 N N . CYS A 1 75 ? -13.191 -12.233 25.832 1.00 49.09 75 CYS A N 1
ATOM 570 C CA . CYS A 1 75 ? -14.415 -12.647 26.520 1.00 49.09 75 CYS A CA 1
ATOM 571 C C . CYS A 1 75 ? -14.016 -13.525 27.706 1.00 49.09 75 CYS A C 1
ATOM 573 O O . CYS A 1 75 ? -13.199 -14.450 27.491 1.00 49.09 75 CYS A O 1
#

Sequence (75 aa):
MRWALGAATGSALAGPIRADLVWRERALLGFGTTLWLRAAHADAALVDRALDAAVALLRHIERQMRLFDPDSAQC

Foldseek 3Di:
DDDDDDPPPDDDPPDDPPLDWDKDKDWDDAPPDIDIDIDIDSDPVVRVVVRVVVVVVRVVVRQQPPPPDPPNPPD